Protein AF-A0A930E9Z7-F1 (afdb_monomer)

pLDDT: mean 85.34, std 6.82, range [61.56, 94.56]

Foldseek 3Di:
DLVPQPDWDKDKDFAPFWDWDQDPPDNPDIDTDGMDIDGNDNDPVVVVVVVVLVVVQCVPPVSVVCCNPPPDPVSVVVSVVVSD

Structure (mmCIF, N/CA/C/O backbone):
data_AF-A0A930E9Z7-F1
#
_entry.id   AF-A0A930E9Z7-F1
#
loop_
_atom_site.group_PDB
_atom_site.id
_atom_site.type_symbol
_atom_site.label_atom_id
_atom_site.label_alt_id
_atom_site.label_comp_id
_atom_site.label_asym_id
_atom_site.label_entity_id
_atom_site.label_seq_id
_atom_site.pdbx_PDB_ins_code
_atom_site.Cartn_x
_atom_site.Cartn_y
_atom_site.Cartn_z
_atom_site.occupancy
_atom_site.B_iso_or_equiv
_atom_site.auth_seq_id
_atom_site.auth_comp_id
_atom_site.auth_asym_id
_atom_site.auth_atom_id
_atom_site.pdbx_PDB_model_num
ATOM 1 N N . ASN A 1 1 ? 6.330 -5.323 -17.217 1.00 61.56 1 ASN A N 1
ATOM 2 C CA . ASN A 1 1 ? 6.481 -4.370 -18.333 1.00 61.56 1 ASN A CA 1
ATOM 3 C C . ASN A 1 1 ? 5.235 -3.523 -18.478 1.00 61.56 1 ASN A C 1
ATOM 5 O O . ASN A 1 1 ? 4.148 -4.085 -18.373 1.00 61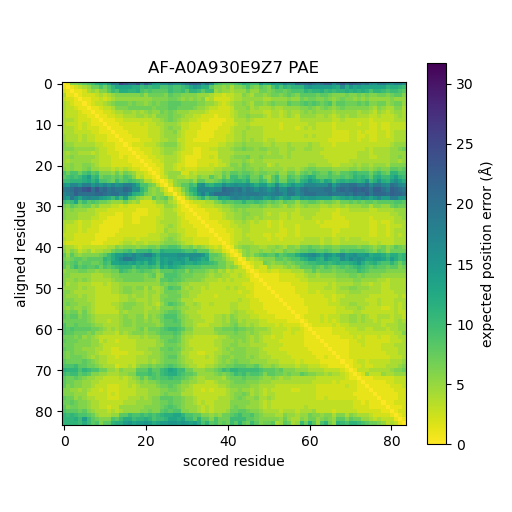.56 1 ASN A O 1
ATOM 9 N N . PRO A 1 2 ? 5.394 -2.216 -18.738 1.00 75.06 2 PRO A N 1
ATOM 10 C CA . PRO A 1 2 ? 4.281 -1.299 -18.989 1.00 75.06 2 PRO A CA 1
ATOM 11 C C . PRO A 1 2 ? 3.348 -1.751 -20.127 1.00 75.06 2 PRO A C 1
ATOM 13 O O . PRO A 1 2 ? 2.157 -1.481 -20.086 1.00 75.06 2 PRO A O 1
ATOM 16 N N . GLU A 1 3 ? 3.861 -2.526 -21.088 1.00 81.62 3 GLU A N 1
ATOM 17 C CA . GLU A 1 3 ? 3.098 -3.110 -22.208 1.00 81.62 3 GLU A CA 1
ATOM 18 C C . GLU A 1 3 ? 1.944 -4.050 -21.805 1.00 81.62 3 GLU A C 1
ATOM 20 O O . GLU A 1 3 ? 1.078 -4.329 -22.627 1.00 81.62 3 GLU A O 1
ATOM 25 N N . TYR A 1 4 ? 1.913 -4.537 -20.557 1.00 86.44 4 TYR A N 1
ATOM 26 C CA . TYR A 1 4 ? 0.825 -5.379 -20.034 1.00 86.44 4 TYR A CA 1
ATOM 27 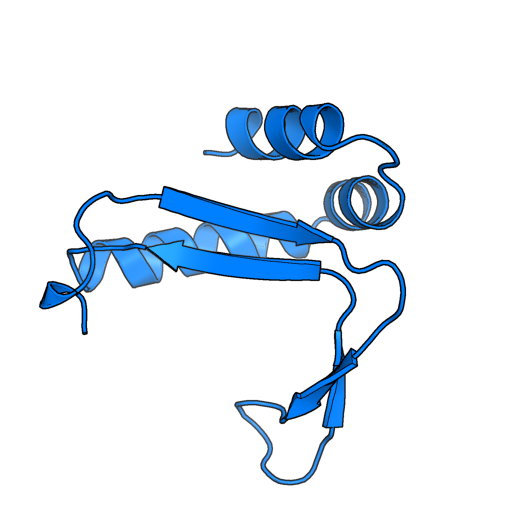C C . TYR A 1 4 ? -0.233 -4.584 -19.254 1.00 86.44 4 TYR A C 1
ATOM 29 O O . TYR A 1 4 ? -1.157 -5.172 -18.691 1.00 86.44 4 T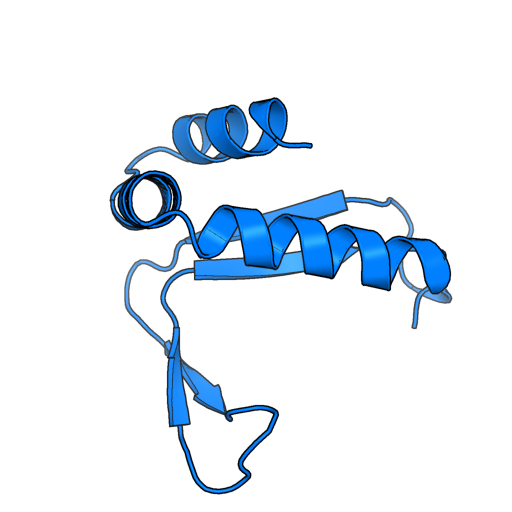YR A O 1
ATOM 37 N N . VAL A 1 5 ? -0.090 -3.259 -19.176 1.00 86.00 5 VAL A N 1
ATOM 38 C CA . VAL A 1 5 ? -1.022 -2.375 -18.476 1.00 86.00 5 VAL A CA 1
ATOM 39 C C . VAL A 1 5 ? -2.009 -1.798 -19.486 1.00 86.00 5 VAL A C 1
ATOM 41 O O . VAL A 1 5 ? -1.650 -0.946 -20.290 1.00 86.00 5 VAL A O 1
ATOM 44 N N . ASN A 1 6 ? -3.265 -2.244 -19.424 1.00 87.06 6 ASN A N 1
ATOM 45 C CA . ASN A 1 6 ? -4.335 -1.709 -20.275 1.00 87.06 6 ASN A CA 1
ATOM 46 C C . ASN A 1 6 ? -4.871 -0.368 -19.751 1.00 87.06 6 ASN A C 1
ATOM 48 O O . ASN A 1 6 ? -5.203 0.516 -20.534 1.00 87.06 6 ASN A O 1
ATOM 52 N N . GLU A 1 7 ? -4.937 -0.221 -18.426 1.00 87.31 7 GLU A N 1
ATOM 53 C CA . GLU A 1 7 ? -5.440 0.968 -17.739 1.00 87.31 7 GLU A CA 1
ATOM 54 C C . GLU A 1 7 ? -4.506 1.329 -16.586 1.00 87.31 7 GLU A C 1
ATOM 56 O O . GLU A 1 7 ? -4.068 0.459 -15.829 1.00 87.31 7 GLU A O 1
ATOM 61 N N . GLU A 1 8 ? -4.185 2.616 -16.477 1.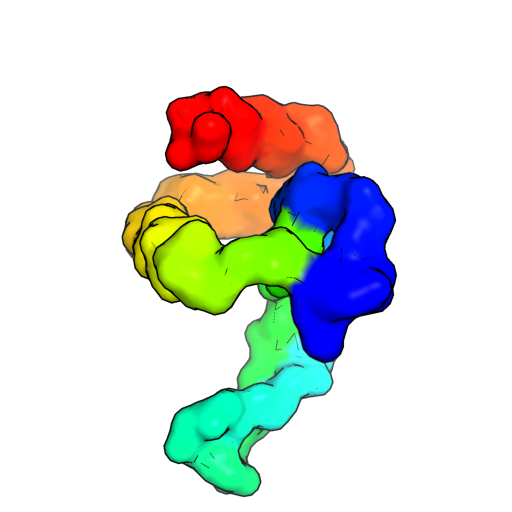00 87.69 8 GLU A N 1
ATOM 62 C CA . GLU A 1 8 ? -3.345 3.130 -15.402 1.00 87.69 8 GLU A CA 1
ATOM 63 C C . GLU A 1 8 ? -4.126 3.245 -14.096 1.00 87.69 8 GLU A C 1
ATOM 65 O O . GLU A 1 8 ? -5.319 3.550 -14.079 1.00 87.69 8 GLU A O 1
ATOM 70 N N . GLY A 1 9 ? -3.441 3.028 -12.979 1.00 87.56 9 GLY A N 1
ATOM 71 C CA . GLY A 1 9 ? -4.068 3.124 -11.675 1.00 87.56 9 GLY A CA 1
ATOM 72 C C . GLY A 1 9 ? -3.210 2.614 -10.531 1.00 87.56 9 GLY A C 1
ATOM 73 O O . GLY A 1 9 ? -2.141 2.027 -10.702 1.00 87.56 9 GLY A O 1
ATOM 74 N N . ILE A 1 10 ? -3.727 2.835 -9.328 1.00 88.00 10 ILE A N 1
ATOM 75 C CA . ILE A 1 10 ? -3.177 2.294 -8.091 1.00 88.00 10 ILE A CA 1
ATOM 76 C C . ILE A 1 10 ? -4.230 1.370 -7.500 1.00 88.00 10 ILE A C 1
ATOM 78 O O . ILE A 1 10 ? -5.367 1.783 -7.274 1.00 88.00 10 ILE A O 1
ATOM 82 N N . ILE A 1 11 ? -3.847 0.131 -7.212 1.00 89.69 11 ILE A N 1
ATOM 83 C CA . ILE A 1 11 ? -4.694 -0.801 -6.471 1.00 89.69 11 ILE A CA 1
ATOM 84 C C . ILE A 1 11 ? -4.131 -0.924 -5.063 1.00 89.69 11 ILE A C 1
ATOM 86 O O . ILE A 1 11 ? -2.972 -1.293 -4.879 1.00 89.69 11 ILE A O 1
ATOM 90 N N . THR A 1 12 ? -4.963 -0.652 -4.063 1.00 89.50 12 THR A N 1
ATOM 91 C CA . THR A 1 12 ? -4.596 -0.810 -2.654 1.00 89.50 12 THR A CA 1
ATOM 92 C C . THR A 1 12 ? -5.301 -2.015 -2.061 1.00 89.50 12 THR A C 1
ATOM 94 O O . THR A 1 12 ? -6.524 -2.134 -2.120 1.00 89.50 12 THR A O 1
ATOM 97 N N . VAL A 1 13 ? -4.520 -2.906 -1.457 1.00 90.75 13 VAL A N 1
ATOM 98 C CA . VAL A 1 13 ? -5.007 -4.138 -0.839 1.00 90.75 13 VAL A CA 1
ATOM 99 C C . VAL A 1 13 ? -4.629 -4.131 0.633 1.00 90.75 13 VAL A C 1
ATOM 101 O O . VAL A 1 13 ? -3.453 -4.201 0.983 1.00 90.75 13 VAL A O 1
ATOM 104 N N . LYS A 1 14 ? -5.635 -4.084 1.509 1.00 91.19 14 LYS A N 1
ATOM 105 C CA . LYS A 1 14 ? -5.466 -4.363 2.937 1.00 91.19 14 LYS A CA 1
ATOM 106 C C . LYS A 1 14 ? -5.693 -5.851 3.188 1.00 91.19 14 LYS A C 1
ATOM 108 O O . LYS A 1 14 ? -6.759 -6.390 2.887 1.00 91.19 14 LYS A O 1
ATOM 113 N N . LEU A 1 15 ? -4.711 -6.507 3.788 1.00 91.62 15 LEU A N 1
ATOM 114 C CA . LEU A 1 15 ? -4.787 -7.915 4.148 1.00 91.62 15 LEU A CA 1
ATOM 115 C C . LEU A 1 15 ? -5.458 -8.096 5.513 1.00 91.62 15 LEU A C 1
ATOM 117 O O . LEU A 1 15 ? -5.362 -7.252 6.402 1.00 91.62 15 LEU A O 1
ATOM 121 N N . LYS A 1 16 ? -6.127 -9.239 5.704 1.00 90.31 16 LYS A N 1
ATOM 122 C CA . LYS A 1 16 ? -6.704 -9.609 7.010 1.00 90.31 16 LYS A CA 1
ATOM 123 C C . LYS A 1 16 ? -5.634 -10.000 8.032 1.00 90.31 16 LYS A C 1
ATOM 125 O O . LYS A 1 16 ? -5.862 -9.877 9.230 1.00 90.31 16 LYS A O 1
ATOM 130 N N . LYS A 1 17 ? -4.503 -10.518 7.556 1.00 92.62 17 LYS A N 1
ATOM 131 C CA . LYS A 1 17 ? -3.340 -10.924 8.348 1.00 92.62 17 LYS A CA 1
ATOM 132 C C . LYS A 1 17 ? -2.074 -10.523 7.587 1.00 92.62 17 LYS A C 1
ATOM 134 O O . LYS A 1 17 ? -2.123 -10.561 6.355 1.00 92.62 17 LYS A O 1
ATOM 139 N N . PRO A 1 18 ? -0.982 -10.154 8.278 1.00 94.00 18 PRO A N 1
ATOM 140 C CA . PRO A 1 18 ? 0.285 -9.884 7.616 1.00 94.00 18 PRO A CA 1
ATOM 141 C C . PRO A 1 18 ? 0.780 -11.107 6.839 1.00 94.00 18 PRO A C 1
ATOM 143 O O . PRO A 1 18 ? 0.558 -12.244 7.265 1.00 94.00 18 PRO A O 1
ATOM 146 N N . ILE A 1 19 ? 1.444 -10.867 5.714 1.00 94.56 19 ILE A N 1
ATOM 147 C CA . ILE A 1 19 ? 2.170 -11.890 4.955 1.00 94.56 19 ILE A CA 1
ATOM 148 C C . ILE A 1 19 ? 3.619 -11.460 4.775 1.00 94.56 19 ILE A C 1
ATOM 150 O O . ILE A 1 19 ? 3.924 -10.270 4.803 1.00 94.56 19 ILE A O 1
ATOM 154 N N . ILE A 1 20 ? 4.503 -12.436 4.600 1.00 93.38 20 ILE A N 1
ATOM 155 C CA . ILE A 1 20 ? 5.935 -12.192 4.477 1.00 93.38 20 ILE A CA 1
ATOM 156 C C . ILE A 1 20 ? 6.287 -11.805 3.039 1.00 93.38 20 ILE A C 1
ATOM 158 O O . ILE A 1 20 ? 5.938 -12.517 2.098 1.00 93.38 20 ILE A O 1
ATOM 162 N N . PHE A 1 21 ? 6.988 -10.685 2.887 1.00 91.69 21 PHE A N 1
ATOM 163 C CA . PHE A 1 21 ? 7.661 -10.263 1.660 1.00 91.69 21 PHE A CA 1
ATOM 164 C C . PHE A 1 21 ? 9.166 -10.243 1.891 1.00 91.69 21 PHE A C 1
ATOM 166 O O . PHE A 1 21 ? 9.613 -9.964 2.995 1.00 91.69 21 PHE A O 1
ATOM 173 N N . ARG A 1 22 ? 9.952 -10.488 0.845 1.00 88.56 22 ARG A N 1
ATOM 174 C CA . ARG A 1 22 ? 11.396 -10.260 0.909 1.00 88.56 22 ARG A CA 1
ATOM 175 C C . ARG A 1 22 ? 11.688 -8.768 0.788 1.00 88.56 22 ARG A C 1
ATOM 177 O O . ARG A 1 22 ? 11.082 -8.096 -0.050 1.00 88.56 22 ARG A O 1
ATOM 184 N N . ASP A 1 23 ? 12.592 -8.265 1.617 1.00 84.75 23 ASP A N 1
ATOM 185 C CA . ASP A 1 23 ? 13.119 -6.913 1.478 1.00 84.75 23 ASP A CA 1
ATOM 186 C C . ASP A 1 23 ? 13.805 -6.760 0.106 1.00 84.75 23 ASP A C 1
ATOM 188 O O . ASP A 1 23 ? 14.516 -7.648 -0.360 1.00 84.75 23 ASP A O 1
ATOM 192 N N . MET A 1 24 ? 13.534 -5.645 -0.576 1.00 80.81 24 MET A N 1
ATOM 193 C CA . MET A 1 24 ? 14.071 -5.363 -1.911 1.00 80.81 24 MET A CA 1
ATOM 194 C C . MET A 1 24 ? 15.511 -4.831 -1.884 1.00 80.81 24 MET A C 1
ATOM 196 O O . MET A 1 24 ? 16.175 -4.853 -2.917 1.00 80.81 24 MET A O 1
ATOM 200 N N . GLY A 1 25 ? 15.973 -4.286 -0.755 1.00 75.25 25 GLY A N 1
ATOM 201 C CA . GLY A 1 25 ? 17.293 -3.664 -0.617 1.00 75.25 25 GLY A CA 1
ATOM 202 C C . GLY A 1 25 ? 18.307 -4.514 0.146 1.00 75.25 25 GLY A C 1
ATOM 203 O O . GLY A 1 25 ? 19.511 -4.340 -0.041 1.00 75.25 25 GLY A O 1
ATOM 204 N N . LEU A 1 26 ? 17.837 -5.424 0.998 1.00 70.81 26 LEU A N 1
ATOM 205 C CA . LEU A 1 26 ? 18.674 -6.311 1.801 1.00 70.81 26 LEU A CA 1
ATOM 206 C C . LEU A 1 26 ? 18.201 -7.752 1.595 1.00 70.81 26 LEU A C 1
ATOM 208 O O . LEU A 1 26 ? 17.158 -8.135 2.111 1.00 70.81 26 LEU A O 1
ATOM 212 N N . ASP A 1 27 ? 18.992 -8.569 0.896 1.00 64.88 27 ASP A N 1
ATOM 213 C CA . ASP A 1 27 ? 18.673 -9.978 0.579 1.00 64.88 27 ASP A CA 1
ATOM 214 C C . ASP A 1 27 ? 18.510 -10.895 1.812 1.00 64.88 27 ASP A C 1
ATOM 216 O O . ASP A 1 27 ? 18.211 -12.083 1.678 1.00 64.88 27 ASP A O 1
ATOM 220 N N . GLU A 1 28 ? 18.693 -10.363 3.021 1.00 65.75 28 GLU A N 1
ATOM 221 C CA . GLU A 1 28 ? 18.728 -11.129 4.267 1.00 65.75 28 GLU A CA 1
ATOM 222 C C . GLU A 1 28 ? 17.512 -10.910 5.180 1.00 65.75 28 GLU A C 1
ATOM 224 O O . GLU A 1 28 ? 17.388 -11.61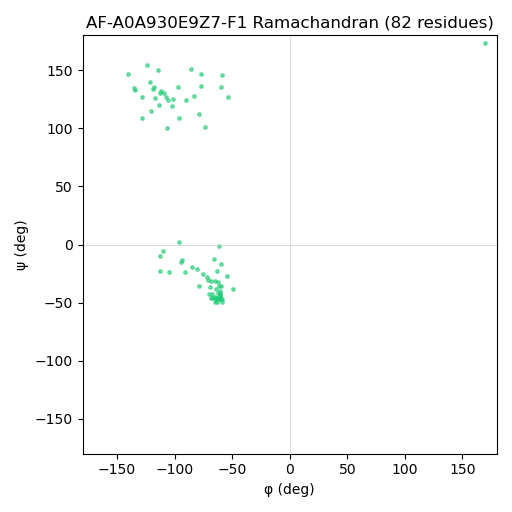6 6.179 1.00 65.75 28 GLU A O 1
ATOM 229 N N . ASN A 1 29 ? 16.593 -9.991 4.848 1.00 77.94 29 ASN A N 1
ATOM 230 C CA . ASN A 1 29 ? 15.459 -9.673 5.721 1.00 77.94 29 ASN A CA 1
ATOM 231 C C . ASN A 1 29 ? 14.097 -9.963 5.078 1.00 77.94 29 ASN A C 1
ATOM 233 O O . ASN A 1 29 ? 13.796 -9.571 3.951 1.00 77.94 29 ASN A O 1
ATOM 237 N N . ASP A 1 30 ? 13.246 -10.619 5.859 1.00 87.12 30 ASP A N 1
ATOM 238 C CA . ASP A 1 30 ? 11.838 -10.845 5.565 1.00 87.12 30 ASP A CA 1
ATOM 239 C C . ASP A 1 30 ? 10.995 -9.771 6.290 1.00 87.12 30 ASP A C 1
ATOM 241 O O . ASP A 1 30 ? 11.226 -9.452 7.459 1.00 87.12 30 ASP A O 1
ATOM 245 N N . LEU A 1 31 ? 10.013 -9.198 5.594 1.00 88.81 31 LEU A N 1
ATOM 246 C CA . LEU A 1 31 ? 9.145 -8.113 6.051 1.00 88.81 31 LEU A CA 1
ATOM 247 C C . LEU A 1 31 ? 7.703 -8.596 6.207 1.00 88.81 31 LEU A C 1
ATOM 249 O O . LEU A 1 31 ? 7.115 -9.152 5.281 1.00 88.81 31 LEU A O 1
ATOM 253 N N . GLU A 1 32 ? 7.091 -8.305 7.352 1.00 92.19 32 GLU A N 1
ATOM 254 C CA . GLU A 1 32 ? 5.652 -8.488 7.544 1.00 92.19 32 GLU A CA 1
ATOM 255 C C . GLU A 1 32 ? 4.868 -7.335 6.905 1.00 92.19 32 GLU A C 1
ATOM 257 O O . GLU A 1 32 ? 4.890 -6.195 7.374 1.00 92.19 32 GLU A O 1
ATOM 262 N N . VAL A 1 33 ? 4.122 -7.641 5.845 1.00 90.94 33 VAL A N 1
ATOM 263 C CA . VAL A 1 33 ? 3.335 -6.670 5.082 1.00 90.94 33 VAL A CA 1
ATOM 264 C C . VAL A 1 33 ? 1.847 -6.889 5.321 1.00 90.94 33 VAL A C 1
ATOM 266 O O . VAL A 1 33 ? 1.334 -7.998 5.187 1.00 90.94 33 VAL A O 1
ATOM 269 N N . LEU A 1 34 ? 1.131 -5.810 5.645 1.00 91.75 34 LEU A N 1
ATOM 270 C CA . LEU A 1 34 ? -0.326 -5.810 5.841 1.00 91.75 34 LEU A CA 1
ATOM 271 C C . LEU A 1 34 ? -1.075 -5.010 4.763 1.00 91.75 34 LEU A C 1
ATOM 273 O O . LEU A 1 34 ? -2.263 -5.242 4.537 1.00 91.75 34 LEU A O 1
ATOM 277 N N . VAL A 1 35 ? -0.396 -4.069 4.108 1.00 89.38 35 VAL A N 1
ATOM 278 C CA . VAL A 1 35 ? -0.965 -3.195 3.078 1.00 89.38 35 VAL A CA 1
ATOM 279 C C . VAL A 1 35 ? -0.080 -3.272 1.842 1.00 89.38 35 VAL A C 1
ATOM 281 O O . VAL A 1 35 ? 1.127 -3.075 1.941 1.00 89.38 35 VAL A O 1
ATOM 284 N N . ILE A 1 36 ? -0.681 -3.558 0.690 1.00 90.81 36 ILE A N 1
ATOM 285 C CA . ILE A 1 36 ? 0.005 -3.686 -0.598 1.00 90.81 36 ILE A CA 1
ATOM 286 C C . ILE A 1 36 ? -0.524 -2.613 -1.546 1.00 90.81 36 ILE A C 1
ATOM 288 O O . ILE A 1 36 ? -1.736 -2.422 -1.656 1.00 90.81 36 ILE A O 1
ATOM 292 N N . PHE A 1 37 ? 0.389 -1.951 -2.254 1.00 89.31 37 PHE A N 1
ATOM 293 C CA . PHE A 1 37 ? 0.082 -1.032 -3.346 1.00 89.31 37 PHE A CA 1
ATOM 294 C C . PHE A 1 37 ? 0.595 -1.627 -4.655 1.00 89.31 37 PHE A C 1
ATOM 296 O O . PHE A 1 37 ? 1.790 -1.877 -4.796 1.00 89.31 37 PHE A O 1
ATOM 303 N N . VAL A 1 38 ? -0.306 -1.862 -5.606 1.00 88.94 38 VAL A N 1
ATOM 304 C CA . VAL A 1 38 ? 0.034 -2.305 -6.961 1.00 88.94 38 VAL A CA 1
ATOM 305 C C . VAL A 1 38 ? -0.046 -1.099 -7.883 1.00 88.94 38 VAL A C 1
ATOM 307 O O . VAL A 1 38 ? -1.076 -0.426 -7.928 1.00 88.94 38 VAL A O 1
ATOM 310 N N . LEU A 1 39 ? 1.042 -0.828 -8.601 1.00 88.00 39 LEU A N 1
ATOM 311 C CA . LEU A 1 39 ? 1.148 0.303 -9.519 1.00 88.00 39 LEU A CA 1
ATOM 312 C C . LEU A 1 39 ? 0.987 -0.184 -10.956 1.00 88.00 39 LEU A C 1
ATOM 314 O O . LEU A 1 39 ? 1.776 -0.998 -11.434 1.00 88.00 39 LEU A O 1
ATOM 318 N N . LEU A 1 40 ? -0.035 0.332 -11.629 1.00 88.69 40 LEU A N 1
ATOM 319 C CA . LEU A 1 40 ? -0.304 0.127 -13.044 1.00 88.69 40 LEU A CA 1
ATOM 320 C C . LEU A 1 40 ? 0.050 1.436 -13.760 1.00 88.69 40 LEU A C 1
ATOM 322 O O . LEU A 1 40 ? -0.706 2.399 -13.697 1.00 88.69 40 LEU A O 1
ATOM 326 N N . VAL A 1 41 ? 1.230 1.499 -14.377 1.00 85.06 41 VAL A N 1
ATOM 327 C CA . VAL A 1 41 ? 1.767 2.721 -15.009 1.00 85.06 41 VAL A CA 1
ATOM 328 C C . VAL A 1 41 ? 2.331 2.372 -16.382 1.00 85.06 41 VAL A C 1
ATOM 330 O O . VAL A 1 41 ? 3.075 1.393 -16.492 1.00 85.06 41 VAL A O 1
ATOM 333 N N . GLN A 1 42 ? 1.995 3.145 -17.424 1.00 80.94 42 GLN A N 1
ATOM 334 C CA . GLN A 1 42 ? 2.468 2.874 -18.788 1.00 80.94 42 GLN A CA 1
ATOM 335 C C . GLN A 1 42 ? 3.782 3.600 -19.124 1.00 80.94 42 GLN A C 1
ATOM 337 O O . GLN A 1 42 ? 4.541 3.141 -19.982 1.00 80.94 42 GLN A O 1
ATOM 342 N N . LYS A 1 43 ? 4.103 4.703 -18.431 1.00 77.12 43 LYS A N 1
ATOM 343 C CA . LYS A 1 43 ? 5.337 5.477 -18.654 1.00 77.12 43 LYS A CA 1
ATOM 344 C C . LYS A 1 43 ? 6.310 5.382 -17.480 1.00 77.12 43 LYS A C 1
ATOM 346 O O . LYS A 1 43 ? 5.951 5.619 -16.330 1.00 77.12 43 LYS A O 1
ATOM 351 N N . GLY A 1 44 ? 7.580 5.108 -17.789 1.00 71.06 44 GLY A N 1
ATOM 352 C CA . GLY A 1 44 ? 8.639 4.955 -16.782 1.00 71.06 44 GLY A CA 1
ATOM 353 C C . GLY A 1 44 ? 8.896 6.210 -15.935 1.00 71.06 44 GLY A C 1
ATOM 354 O O . GLY A 1 44 ? 9.138 6.094 -14.738 1.00 71.06 44 GLY A O 1
ATOM 355 N N . GLU A 1 45 ? 8.791 7.412 -16.514 1.00 73.56 45 GLU A N 1
ATOM 356 C CA . GLU A 1 45 ? 8.964 8.673 -15.766 1.00 73.56 45 GLU A CA 1
ATOM 357 C C . GLU A 1 45 ? 7.821 8.928 -14.767 1.00 73.56 45 GLU A C 1
ATOM 359 O O . GLU A 1 45 ? 8.043 9.410 -13.655 1.00 73.56 45 GLU A O 1
ATOM 364 N N . GLU A 1 46 ? 6.592 8.555 -15.129 1.00 73.75 46 GLU A N 1
ATOM 365 C CA . GLU A 1 46 ? 5.414 8.714 -14.269 1.00 73.75 46 GLU A CA 1
ATOM 366 C C . GLU A 1 46 ? 5.450 7.733 -13.086 1.00 73.75 46 GLU A C 1
ATOM 368 O O . GLU A 1 46 ? 5.021 8.081 -11.983 1.00 73.75 46 GLU A O 1
ATOM 373 N N . GLN A 1 47 ? 6.059 6.553 -13.265 1.00 76.06 47 GLN A N 1
ATOM 374 C CA . GLN A 1 47 ? 6.232 5.556 -12.206 1.00 76.06 47 GLN A CA 1
ATOM 375 C C . GLN A 1 47 ? 7.054 6.087 -11.019 1.00 76.06 47 GLN A C 1
ATOM 377 O O . GLN A 1 47 ? 6.669 5.876 -9.868 1.00 76.06 47 GLN A O 1
ATOM 382 N N . VAL A 1 48 ? 8.167 6.785 -11.271 1.00 82.50 48 VAL A N 1
ATOM 383 C CA . VAL A 1 48 ? 9.039 7.307 -10.199 1.00 82.50 48 VAL A CA 1
ATOM 384 C C . VAL A 1 48 ? 8.327 8.401 -9.400 1.00 82.50 48 VAL A C 1
ATOM 386 O O . VAL A 1 48 ? 8.353 8.395 -8.165 1.00 82.50 48 VAL A O 1
ATOM 389 N N . ASN A 1 49 ? 7.628 9.305 -10.091 1.00 83.88 49 ASN A N 1
ATOM 390 C CA . ASN A 1 49 ? 6.844 10.361 -9.450 1.00 83.88 49 ASN A CA 1
ATOM 391 C C . ASN A 1 49 ? 5.711 9.789 -8.587 1.00 83.88 49 ASN A C 1
ATOM 393 O O . ASN A 1 49 ? 5.482 10.259 -7.471 1.00 83.88 49 ASN A O 1
ATOM 397 N N . LEU A 1 50 ? 5.019 8.761 -9.085 1.00 84.06 50 LEU A N 1
ATOM 398 C CA . LEU A 1 50 ? 3.945 8.084 -8.365 1.00 84.06 50 LEU A CA 1
ATOM 399 C C . LEU A 1 50 ? 4.453 7.391 -7.098 1.00 84.06 50 LEU A C 1
ATOM 401 O O . LEU A 1 50 ? 3.876 7.562 -6.024 1.00 84.06 50 LEU A O 1
ATOM 405 N N . LEU A 1 51 ? 5.557 6.650 -7.218 1.00 84.44 51 LEU A N 1
ATOM 406 C CA . LEU A 1 51 ? 6.183 5.960 -6.094 1.00 84.44 51 LEU A CA 1
ATOM 407 C C . LEU A 1 51 ? 6.622 6.950 -5.010 1.00 84.44 51 LEU A C 1
ATOM 409 O O . LEU A 1 51 ? 6.358 6.721 -3.834 1.00 84.44 51 LEU A O 1
ATOM 413 N N . THR A 1 52 ? 7.218 8.077 -5.409 1.00 85.88 52 THR A N 1
ATOM 414 C CA . THR A 1 52 ? 7.658 9.128 -4.477 1.00 85.88 52 THR A CA 1
ATOM 415 C C . THR A 1 52 ? 6.475 9.710 -3.703 1.00 85.88 52 THR A C 1
ATOM 417 O O . THR A 1 52 ? 6.521 9.791 -2.477 1.00 85.88 52 THR A O 1
ATOM 420 N N . LYS A 1 53 ? 5.373 10.044 -4.391 1.00 87.44 53 LYS A N 1
ATOM 421 C CA . LYS A 1 53 ? 4.146 10.534 -3.739 1.00 87.44 53 LYS A CA 1
ATOM 422 C C . LYS A 1 53 ? 3.561 9.513 -2.763 1.00 87.44 53 LYS A C 1
ATOM 424 O O . LYS A 1 53 ? 3.146 9.889 -1.670 1.00 87.44 53 LYS A O 1
ATOM 429 N N . LEU A 1 54 ? 3.539 8.232 -3.140 1.00 88.06 54 LEU A N 1
ATOM 430 C CA . LEU A 1 54 ? 3.075 7.154 -2.265 1.00 88.06 54 LEU A CA 1
ATOM 431 C C . LEU A 1 54 ? 3.955 7.009 -1.025 1.00 88.06 54 LEU A C 1
ATOM 433 O O . LEU A 1 54 ? 3.418 6.934 0.075 1.00 88.06 54 LEU A O 1
ATOM 437 N N . MET A 1 55 ? 5.281 7.012 -1.177 1.00 87.06 55 MET A N 1
ATOM 438 C CA . MET A 1 55 ? 6.205 6.944 -0.042 1.00 87.06 55 MET A CA 1
ATOM 439 C C . MET A 1 55 ? 5.980 8.113 0.922 1.00 87.06 55 MET A C 1
ATOM 441 O O . MET A 1 55 ? 5.732 7.881 2.102 1.00 87.06 55 MET A O 1
ATOM 445 N N . SER A 1 56 ? 5.920 9.349 0.416 1.00 89.81 56 SER A N 1
ATOM 446 C CA . SER A 1 56 ? 5.645 10.532 1.245 1.00 89.81 56 SER A CA 1
ATOM 447 C C . SER A 1 56 ? 4.270 10.500 1.921 1.00 89.81 56 SER A C 1
ATOM 449 O O . SER A 1 56 ? 4.103 11.024 3.022 1.00 89.81 56 SER A O 1
ATOM 451 N N . LEU A 1 57 ? 3.261 9.896 1.286 1.00 87.88 57 LEU A N 1
ATOM 452 C CA . LEU A 1 57 ? 1.945 9.710 1.894 1.00 87.88 57 LEU A CA 1
ATOM 453 C C . LEU A 1 57 ? 1.987 8.673 3.026 1.00 87.88 57 LEU A C 1
ATOM 455 O O . LEU A 1 57 ? 1.385 8.880 4.076 1.00 87.88 57 LEU A O 1
ATOM 459 N N . LEU A 1 58 ? 2.692 7.560 2.822 1.00 84.81 58 LEU A N 1
ATOM 460 C CA . LEU A 1 58 ? 2.781 6.459 3.785 1.00 84.81 58 LEU A CA 1
ATOM 461 C C . LEU A 1 58 ? 3.689 6.774 4.979 1.00 84.81 58 LEU A C 1
ATOM 463 O O . LEU A 1 58 ? 3.472 6.238 6.065 1.00 84.81 58 LEU A O 1
ATOM 467 N N . GLU A 1 59 ? 4.652 7.679 4.814 1.00 85.12 59 GLU A N 1
ATOM 468 C CA . GLU A 1 59 ? 5.449 8.236 5.914 1.00 85.12 59 GLU A CA 1
ATOM 469 C C . GLU A 1 59 ? 4.591 9.025 6.921 1.00 85.12 59 GLU A C 1
ATOM 471 O O . GLU A 1 59 ? 4.946 9.140 8.101 1.00 85.12 59 GLU A O 1
ATOM 476 N N . GLN A 1 60 ? 3.420 9.522 6.504 1.00 89.38 60 GLN A N 1
ATOM 477 C CA . GLN A 1 60 ? 2.470 10.170 7.403 1.00 89.38 60 GLN A CA 1
ATOM 478 C C . GLN A 1 60 ? 1.775 9.115 8.270 1.00 89.38 60 GLN A C 1
ATOM 480 O O . GLN A 1 60 ? 0.823 8.451 7.854 1.00 89.38 60 GLN A O 1
ATOM 485 N N . LYS A 1 61 ? 2.230 8.988 9.524 1.00 87.06 61 LYS A N 1
ATOM 486 C CA . LYS A 1 61 ? 1.723 7.999 10.496 1.00 87.06 61 LYS A CA 1
ATOM 487 C C . LYS A 1 61 ? 0.197 7.977 10.613 1.00 87.06 61 LYS A C 1
ATOM 489 O O . LYS A 1 61 ? -0.377 6.903 10.771 1.00 87.06 61 LYS A O 1
ATOM 494 N N . GLU A 1 62 ? -0.458 9.134 10.549 1.00 88.50 62 GLU A N 1
ATOM 495 C CA . GLU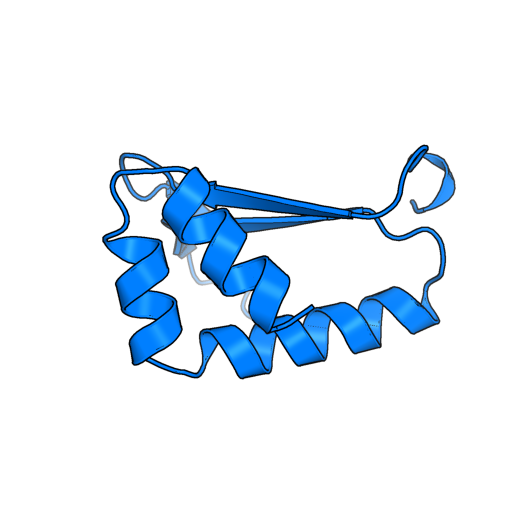 A 1 62 ? -1.922 9.239 10.617 1.00 88.50 62 GLU A CA 1
ATOM 496 C C . GLU A 1 62 ? -2.602 8.570 9.419 1.00 88.50 62 GLU A C 1
ATOM 498 O O . GLU A 1 62 ? -3.537 7.784 9.595 1.00 88.50 62 GLU A O 1
ATOM 503 N N . VAL A 1 63 ? -2.088 8.810 8.211 1.00 88.12 63 VAL A N 1
ATOM 504 C CA . VAL A 1 63 ? -2.598 8.205 6.977 1.00 88.12 63 VAL A CA 1
ATOM 505 C C . VAL A 1 63 ? -2.379 6.697 7.003 1.00 88.12 63 VAL A C 1
ATOM 507 O O . VAL A 1 63 ? -3.327 5.935 6.807 1.00 88.12 63 VAL A O 1
ATOM 510 N N . TYR A 1 64 ? -1.161 6.253 7.327 1.00 86.62 64 TYR A N 1
ATOM 511 C CA . TYR A 1 64 ? -0.846 4.828 7.419 1.00 86.62 64 TYR A CA 1
ATOM 512 C C . TYR A 1 64 ? -1.721 4.104 8.448 1.00 86.62 64 TYR A C 1
ATOM 514 O O . TYR A 1 64 ? -2.297 3.058 8.147 1.00 86.62 64 TYR A O 1
ATOM 522 N N . ASN A 1 65 ? -1.870 4.665 9.652 1.00 88.69 65 ASN A N 1
ATOM 523 C CA . ASN A 1 65 ? -2.697 4.065 10.697 1.00 88.69 65 ASN A CA 1
ATOM 524 C C . ASN A 1 65 ? -4.170 4.002 10.293 1.00 88.69 65 ASN A C 1
ATOM 526 O O . ASN A 1 65 ? -4.830 3.004 10.581 1.00 88.69 65 ASN A O 1
ATOM 530 N N . THR A 1 66 ? -4.675 5.025 9.603 1.00 88.44 66 THR A N 1
ATOM 531 C CA . THR A 1 66 ? -6.048 5.011 9.090 1.00 88.44 66 THR A CA 1
ATOM 532 C C . THR A 1 66 ? -6.227 3.892 8.068 1.00 88.44 66 THR A C 1
ATOM 534 O O . THR A 1 66 ? -7.113 3.065 8.239 1.00 88.44 66 THR A O 1
ATOM 537 N N . ILE A 1 67 ? -5.337 3.766 7.076 1.00 88.75 67 ILE A N 1
ATOM 538 C CA . ILE A 1 67 ? -5.405 2.683 6.076 1.00 88.75 67 ILE A CA 1
ATOM 539 C C . ILE A 1 67 ? -5.294 1.306 6.748 1.00 88.75 67 ILE A C 1
ATOM 541 O O . ILE A 1 67 ? -6.065 0.393 6.451 1.00 88.75 67 ILE A O 1
ATOM 545 N N . LYS A 1 68 ? -4.365 1.152 7.698 1.00 86.81 68 LYS A N 1
ATOM 546 C CA . LYS A 1 68 ? -4.164 -0.087 8.457 1.00 86.81 68 LYS A CA 1
ATOM 547 C C . LYS A 1 68 ? -5.409 -0.489 9.251 1.00 86.81 68 LYS A C 1
ATOM 549 O O . LYS A 1 68 ? -5.746 -1.674 9.293 1.00 86.81 68 LYS A O 1
ATOM 554 N N . ASN A 1 69 ? -6.113 0.463 9.857 1.00 89.81 69 ASN A N 1
ATOM 555 C CA . ASN A 1 69 ? -7.266 0.196 10.721 1.00 89.81 69 ASN A CA 1
ATOM 556 C C . ASN A 1 69 ? -8.617 0.257 9.987 1.00 89.81 69 ASN A C 1
ATOM 558 O O . ASN A 1 69 ? -9.597 -0.273 10.507 1.00 89.81 69 ASN A O 1
ATOM 562 N N . ALA A 1 70 ? -8.658 0.797 8.766 1.00 89.75 70 ALA A N 1
ATOM 563 C CA . ALA A 1 70 ? -9.869 0.949 7.965 1.00 89.75 70 ALA A CA 1
ATOM 564 C C . ALA A 1 70 ? -10.612 -0.380 7.800 1.00 89.75 70 ALA A C 1
ATOM 566 O O . ALA A 1 70 ? -10.037 -1.398 7.404 1.00 89.75 70 ALA A O 1
ATOM 567 N N . SER A 1 71 ? -11.898 -0.383 8.129 1.00 86.19 71 SER A N 1
ATOM 568 C CA . SER A 1 71 ? -12.748 -1.580 8.025 1.00 86.19 71 SER A CA 1
ATOM 569 C C . SER A 1 71 ? -13.500 -1.639 6.696 1.00 86.19 71 SER A C 1
ATOM 571 O O . SER A 1 71 ? -14.003 -2.697 6.321 1.00 86.19 71 SER A O 1
ATOM 573 N N . ASP A 1 72 ? -13.546 -0.511 5.987 1.00 87.88 72 ASP A N 1
ATOM 574 C CA . ASP A 1 72 ? -14.244 -0.330 4.724 1.00 87.88 72 ASP A CA 1
ATOM 575 C C . ASP A 1 72 ? -13.266 0.100 3.621 1.00 87.88 72 ASP A C 1
ATOM 577 O O . ASP A 1 72 ? -12.376 0.929 3.824 1.00 87.88 72 ASP A O 1
ATOM 581 N N . LYS A 1 73 ? -13.453 -0.457 2.424 1.00 88.19 73 LYS A N 1
ATOM 582 C CA . LYS A 1 73 ? -12.684 -0.102 1.228 1.00 88.19 73 LYS A CA 1
ATOM 583 C C . LYS A 1 73 ? -12.930 1.347 0.799 1.00 88.19 73 LYS A C 1
ATOM 585 O O . LYS A 1 73 ? -12.015 1.982 0.284 1.00 88.19 73 LYS A O 1
ATOM 590 N N . GLU A 1 74 ? -14.128 1.882 1.044 1.00 90.31 74 GLU A N 1
ATOM 591 C CA . GLU A 1 74 ? -14.476 3.260 0.672 1.00 90.31 74 GLU A CA 1
ATOM 592 C C . GLU A 1 74 ? -13.701 4.287 1.505 1.00 90.31 74 GLU A C 1
ATOM 594 O O . GLU A 1 74 ? -13.366 5.368 1.022 1.00 90.31 74 GLU A O 1
ATOM 599 N N . GLU A 1 75 ? -13.371 3.951 2.754 1.00 89.62 75 GLU A N 1
ATOM 600 C CA . GLU A 1 75 ? -12.535 4.788 3.616 1.00 89.62 75 GLU A CA 1
ATOM 601 C C . GLU A 1 75 ? -11.116 4.909 3.048 1.00 89.62 75 GLU A C 1
ATOM 603 O O . GLU A 1 75 ? -10.595 6.016 2.906 1.00 89.62 75 GLU A O 1
ATOM 608 N N . ILE A 1 76 ? -10.534 3.780 2.634 1.00 89.50 76 ILE A N 1
ATOM 609 C CA . ILE A 1 76 ? -9.216 3.734 1.990 1.00 89.50 76 ILE A CA 1
ATOM 610 C C . ILE A 1 76 ? -9.243 4.533 0.681 1.00 89.50 76 ILE A C 1
ATOM 612 O O . ILE A 1 76 ? -8.362 5.362 0.450 1.00 89.50 76 ILE A O 1
ATOM 616 N N . LEU A 1 77 ? -10.276 4.339 -0.146 1.00 89.56 77 LEU A N 1
ATOM 617 C CA . LEU A 1 77 ? -10.420 5.046 -1.417 1.00 89.56 77 LEU A CA 1
ATOM 618 C C . LEU A 1 77 ? -10.491 6.565 -1.216 1.00 89.56 77 LEU A C 1
ATOM 620 O O . LEU A 1 77 ? -9.754 7.298 -1.865 1.00 89.56 77 LEU A O 1
ATOM 624 N N . ARG A 1 78 ? -11.301 7.051 -0.266 1.00 89.94 78 ARG A N 1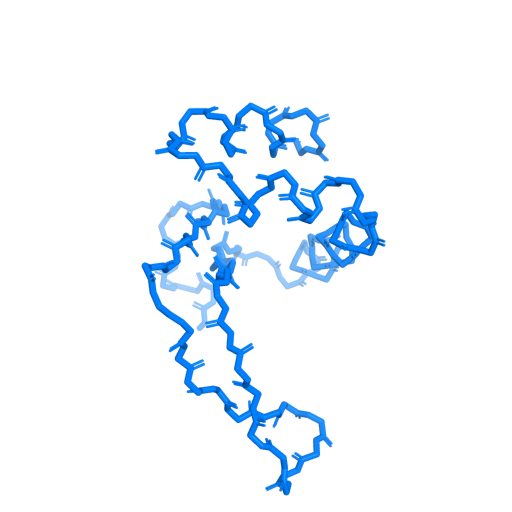
ATOM 625 C CA . ARG A 1 78 ? -11.415 8.492 0.032 1.00 89.94 78 ARG A CA 1
ATOM 626 C C . ARG A 1 78 ? -10.096 9.126 0.461 1.00 89.94 78 ARG A C 1
ATOM 628 O O . ARG A 1 78 ? -9.868 10.294 0.161 1.00 89.94 78 ARG A O 1
ATOM 635 N N . ILE A 1 79 ? -9.261 8.399 1.200 1.00 85.75 79 ILE A N 1
ATOM 636 C CA . ILE A 1 79 ? -7.947 8.889 1.631 1.00 85.75 79 ILE 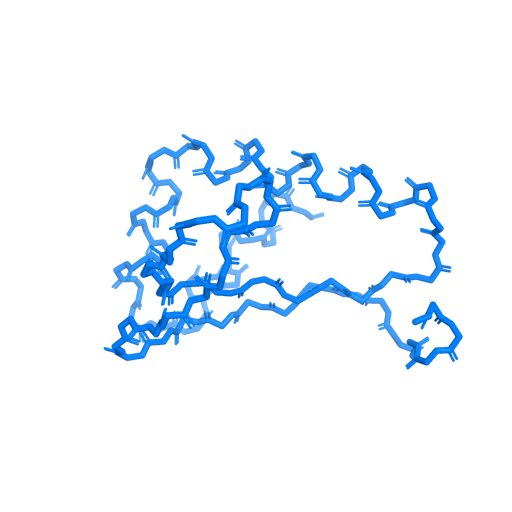A CA 1
ATOM 637 C C . ILE A 1 79 ? -7.025 9.020 0.422 1.00 85.75 79 ILE A C 1
ATOM 639 O O . ILE A 1 79 ? -6.377 10.051 0.255 1.00 85.75 79 ILE A O 1
ATOM 643 N N . LEU A 1 80 ? -6.997 8.00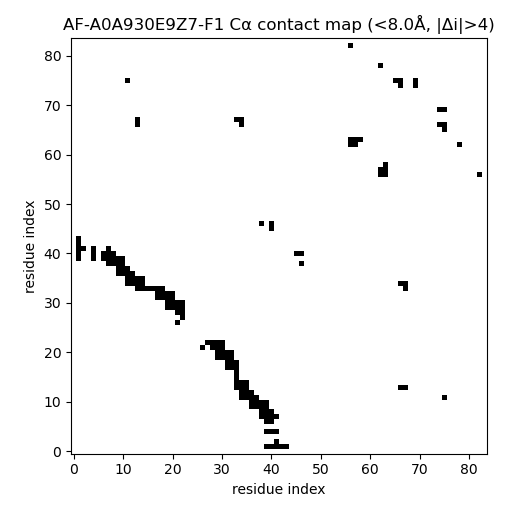5 -0.440 1.00 85.56 80 LEU A N 1
ATOM 644 C CA . LEU A 1 80 ? -6.142 8.001 -1.622 1.00 85.56 80 LEU A CA 1
ATOM 645 C C . LEU A 1 80 ? -6.590 9.053 -2.642 1.00 85.56 80 LEU A C 1
ATOM 647 O O . LEU A 1 80 ? -5.766 9.854 -3.059 1.00 85.56 80 LEU A O 1
ATOM 651 N N . SER A 1 81 ? -7.887 9.160 -2.940 1.00 85.50 81 SER A N 1
ATOM 652 C CA . SER A 1 81 ? -8.435 10.162 -3.872 1.00 85.50 81 SER A CA 1
ATOM 653 C C . SER A 1 81 ? -8.298 11.617 -3.408 1.00 85.50 81 SER A C 1
ATOM 655 O O . SER A 1 81 ? -8.561 12.534 -4.175 1.00 85.50 81 SER A O 1
ATOM 657 N N . LYS A 1 82 ? -7.948 11.868 -2.140 1.00 82.44 82 LYS A N 1
ATOM 658 C CA . LYS A 1 82 ? -7.603 13.220 -1.664 1.00 82.44 82 LYS A CA 1
ATOM 659 C C . LYS A 1 82 ? -6.140 13.585 -1.917 1.00 82.44 82 LYS A C 1
ATOM 661 O O . LYS A 1 82 ? -5.804 14.763 -1.854 1.00 82.44 82 LYS A O 1
ATOM 666 N N . ASN A 1 83 ? -5.283 12.589 -2.131 1.00 74.88 83 ASN A N 1
ATOM 667 C CA . ASN A 1 83 ? -3.831 12.741 -2.230 1.00 74.88 83 ASN A CA 1
ATOM 668 C C . ASN A 1 83 ? -3.287 12.441 -3.643 1.00 74.88 83 ASN A C 1
ATOM 670 O O . ASN A 1 83 ? -2.120 12.733 -3.910 1.00 74.88 83 ASN A O 1
ATOM 674 N N . PHE A 1 84 ? -4.124 11.896 -4.534 1.00 70.12 84 PHE A N 1
ATOM 675 C CA . PHE A 1 84 ? -3.861 11.599 -5.946 1.00 70.12 84 PHE A CA 1
ATOM 676 C C . PHE A 1 84 ? -5.001 12.137 -6.805 1.00 70.12 84 PHE A C 1
ATOM 678 O O . PHE A 1 84 ? -4.682 12.698 -7.876 1.00 70.12 84 PHE A O 1
#

Mean predicted aligned error: 5.32 Å

Solvent-accessible surface area (backbone atoms only — not comparable to full-atom values): 5180 Å² total; per-residue (Å²): 114,38,90,78,47,90,62,73,48,77,48,78,47,77,51,97,59,67,44,81,42,73,43,92,88,44,96,85,45,79,38,81,41,44,69,47,78,46,81,33,48,68,47,76,73,59,44,55,57,51,50,51,54,49,51,63,48,53,70,36,61,69,55,38,50,46,55,73,64,50,90,46,70,66,59,45,47,56,57,47,67,74,78,106

Secondary structure (DSSP, 8-state):
-GGG-SS-EEEEEEEEEEEEEE-SS-TT-EEEEEEEEEEE-S-HHHHHHHHHHHHHHHTSHHHHHHHHH--SHHHHHHHHTTT-

Radius of gyration: 13.85 Å; Cα contacts (8 Å, |Δi|>4): 84; chains: 1; bounding box: 33×25×33 Å

Sequence (84 aa):
NPEYVNEEGIITVKLKKPIIFRDMGLDENDLEVLVIFVLLVQKGEEQVNLLTKLMSLLEQKEVYNTIKNASDKEEILRILSKNF

Nearest PDB structures (foldseek):
  4m8q-assembly3_C-2  TM=9.435E-01  e=8.749E-04  synthetic construct
  4m62-assembly1_S  TM=9.404E-01  e=1.784E-03  synthetic construct
  5t5b-assembly1_E  TM=8.462E-01  e=8.749E-04  synthetic construct
  8tzw-assembly1_C  TM=8.850E-01  e=2.167E-03  Homo sapiens
  8v2e-assembly2_F  TM=8.634E-01  e=1.784E-03  synthetic construct